Protein AF-A0A916S546-F1 (afdb_monomer)

Foldseek 3Di:
DVLLLLQLQLQLLLQLLVLLQVVAPDLPVSLVVSLVRSQVSSQVRQVVPDPVSNVNNNVSNSVNNNNNNVNNRVCNVPDSQVVSLVSVLVSVLSVLVSVQVVVVVVVVVPDDDDDDSHPCSVVVNVVSVVVSVVCPPPDPDD

Solvent-accessible surface area (backbone atoms only — not comparable to full-atom values): 7144 Å² total; per-residue (Å²): 92,69,62,16,24,52,52,4,22,45,49,4,26,51,54,2,23,53,39,11,57,69,47,68,92,40,70,67,62,23,25,55,55,12,23,55,53,5,25,52,50,0,34,63,57,3,63,89,76,37,74,67,16,21,50,47,0,22,53,33,0,32,53,17,0,42,55,9,11,54,50,12,52,64,36,60,81,76,52,49,62,63,52,54,51,53,53,50,51,53,41,53,52,50,49,52,54,48,49,50,56,50,49,54,56,31,60,77,65,71,54,94,72,88,90,78,70,81,87,46,62,69,56,55,50,50,49,52,53,53,52,48,63,64,50,67,81,57,85,88,74,134

pLDDT: mean 79.75, std 13.85, range [37.66, 95.31]

Radius of gyration: 16.4 Å; Cα contacts (8 Å, |Δi|>4): 236; chains: 1; bounding box: 40×26×44 Å

Structure (mmCIF, N/CA/C/O backbone):
data_AF-A0A916S546-F1
#
_entry.id   AF-A0A916S546-F1
#
loop_
_atom_site.group_PDB
_atom_site.id
_atom_site.type_symbol
_atom_site.label_atom_id
_atom_site.label_alt_id
_atom_site.label_comp_id
_atom_site.label_asym_id
_atom_site.label_entity_id
_atom_site.label_seq_id
_atom_site.pdbx_PDB_ins_code
_atom_site.Cartn_x
_atom_site.Cartn_y
_atom_site.Cartn_z
_atom_site.occupancy
_atom_site.B_iso_or_equiv
_atom_site.auth_seq_id
_atom_site.auth_comp_id
_atom_site.auth_asym_id
_atom_site.auth_atom_id
_atom_site.pdbx_PDB_model_num
ATOM 1 N N . MET A 1 1 ? -3.904 -1.661 15.480 1.00 68.19 1 MET A N 1
ATOM 2 C CA . MET A 1 1 ? -2.476 -1.928 15.230 1.00 68.19 1 MET A CA 1
ATOM 3 C C . MET A 1 1 ? -2.309 -2.826 14.009 1.00 68.19 1 MET A C 1
ATOM 5 O O . MET A 1 1 ? -1.987 -2.295 12.959 1.00 68.19 1 MET A O 1
ATOM 9 N N . ILE A 1 2 ? -2.673 -4.116 14.084 1.00 84.75 2 ILE A N 1
ATOM 10 C CA . ILE A 1 2 ? -2.494 -5.079 12.972 1.00 84.75 2 ILE A CA 1
ATOM 11 C C . ILE A 1 2 ? -3.167 -4.623 11.665 1.00 84.75 2 ILE A C 1
ATOM 13 O O . ILE A 1 2 ? -2.547 -4.727 10.620 1.00 84.75 2 ILE A O 1
ATOM 17 N N . VAL A 1 3 ? -4.374 -4.039 11.719 1.00 86.25 3 VAL A N 1
ATOM 18 C CA . VAL A 1 3 ? -5.117 -3.562 10.531 1.00 86.25 3 VAL A CA 1
ATOM 19 C C . VAL A 1 3 ? -4.307 -2.569 9.683 1.00 86.25 3 VAL A C 1
ATOM 21 O O . VAL A 1 3 ? -4.092 -2.818 8.499 1.00 86.25 3 VAL A O 1
ATOM 24 N N . ALA A 1 4 ? -3.808 -1.484 10.287 1.00 86.19 4 ALA A N 1
ATOM 25 C CA . ALA A 1 4 ? -3.012 -0.473 9.583 1.00 86.19 4 ALA A CA 1
ATOM 26 C C . ALA A 1 4 ? -1.709 -1.064 9.023 1.00 86.19 4 ALA A C 1
ATOM 28 O O . ALA A 1 4 ? -1.344 -0.787 7.884 1.00 86.19 4 ALA A O 1
ATOM 29 N N . MET A 1 5 ? -1.064 -1.951 9.788 1.00 92.00 5 MET A N 1
ATOM 30 C CA . MET A 1 5 ? 0.141 -2.656 9.352 1.00 92.00 5 MET A CA 1
ATOM 31 C C . MET A 1 5 ? -0.120 -3.538 8.122 1.00 92.00 5 MET A C 1
ATOM 33 O O . MET A 1 5 ? 0.590 -3.462 7.125 1.00 92.00 5 MET A O 1
ATOM 37 N N . THR A 1 6 ? -1.172 -4.360 8.164 1.00 92.12 6 THR A N 1
ATOM 38 C CA . THR A 1 6 ? -1.526 -5.263 7.060 1.00 92.12 6 THR A CA 1
ATOM 39 C C . THR A 1 6 ? -1.941 -4.507 5.804 1.00 92.12 6 THR A C 1
ATOM 41 O O . THR A 1 6 ? -1.553 -4.899 4.705 1.00 92.12 6 THR A O 1
ATOM 44 N N . LEU A 1 7 ? -2.688 -3.407 5.950 1.00 90.25 7 LEU A N 1
ATOM 45 C CA . LEU A 1 7 ? -3.097 -2.579 4.817 1.00 90.25 7 LEU A CA 1
ATOM 46 C C . LEU A 1 7 ? -1.894 -1.867 4.194 1.00 90.25 7 LEU A C 1
ATOM 48 O O . LEU A 1 7 ? -1.732 -1.921 2.975 1.00 90.25 7 LEU A O 1
ATOM 52 N N . GLY A 1 8 ? -1.028 -1.259 5.012 1.00 90.25 8 GLY A N 1
ATOM 53 C CA . GLY A 1 8 ? 0.200 -0.609 4.553 1.00 90.25 8 GLY A CA 1
ATOM 54 C C . GLY A 1 8 ? 1.127 -1.583 3.830 1.00 90.25 8 GLY A C 1
ATOM 55 O O . GLY A 1 8 ? 1.533 -1.330 2.700 1.00 90.25 8 GLY A O 1
ATOM 56 N N . MET A 1 9 ? 1.398 -2.740 4.435 1.00 94.38 9 MET A N 1
ATOM 57 C CA . MET A 1 9 ? 2.322 -3.728 3.879 1.00 94.38 9 MET A CA 1
ATOM 58 C C . MET A 1 9 ? 1.818 -4.328 2.564 1.00 94.38 9 MET A C 1
ATOM 60 O O . MET A 1 9 ? 2.548 -4.318 1.577 1.00 94.38 9 MET A O 1
ATOM 64 N N . MET A 1 10 ? 0.574 -4.820 2.514 1.00 93.81 10 MET A N 1
ATOM 65 C CA . MET A 1 10 ? 0.058 -5.471 1.302 1.00 93.81 10 MET A CA 1
ATOM 66 C C . MET A 1 10 ? -0.142 -4.485 0.151 1.00 93.81 10 MET A C 1
ATOM 68 O O . MET A 1 10 ? 0.158 -4.817 -0.993 1.00 93.81 10 MET A O 1
ATOM 72 N N . SER A 1 11 ? -0.598 -3.261 0.438 1.00 90.44 11 SER A N 1
ATOM 73 C CA . SER A 1 11 ? -0.696 -2.225 -0.596 1.00 90.44 11 SER A CA 1
ATOM 74 C C . SER A 1 11 ? 0.685 -1.798 -1.095 1.00 90.44 11 SER A C 1
ATOM 76 O O . SER A 1 11 ? 0.884 -1.714 -2.304 1.00 90.44 11 SER A O 1
ATOM 78 N N . GLY A 1 12 ? 1.654 -1.612 -0.193 1.00 92.88 12 GLY A N 1
ATOM 79 C CA . GLY A 1 12 ? 3.037 -1.301 -0.544 1.00 92.88 12 GLY A CA 1
ATOM 80 C C . GLY A 1 1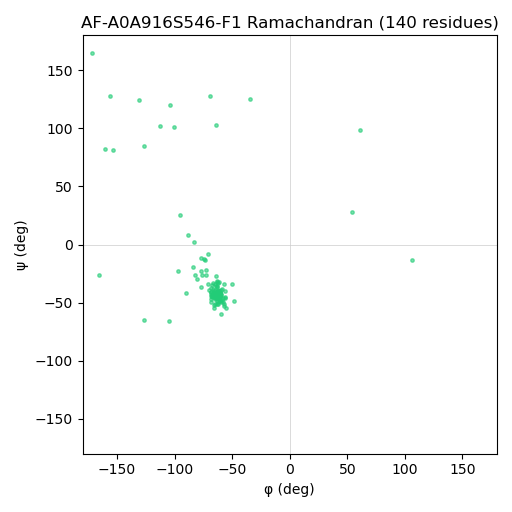2 ? 3.679 -2.383 -1.414 1.00 92.88 12 GLY A C 1
ATOM 81 O O . GLY A 1 12 ? 4.292 -2.053 -2.424 1.00 92.88 12 GLY A O 1
ATOM 82 N N . VAL A 1 13 ? 3.480 -3.667 -1.091 1.00 94.19 13 VAL A N 1
ATOM 83 C CA . VAL A 1 13 ? 4.002 -4.774 -1.909 1.00 94.19 13 VAL A CA 1
ATOM 84 C C . VAL A 1 13 ? 3.344 -4.790 -3.288 1.00 94.19 13 VAL A C 1
ATOM 86 O O . VAL A 1 13 ? 4.057 -4.865 -4.283 1.00 94.19 13 VAL A O 1
ATOM 89 N N . LEU A 1 14 ? 2.014 -4.668 -3.380 1.00 92.44 14 LEU A N 1
ATOM 90 C CA . LEU A 1 14 ? 1.323 -4.638 -4.674 1.00 92.44 14 LEU A CA 1
ATOM 91 C C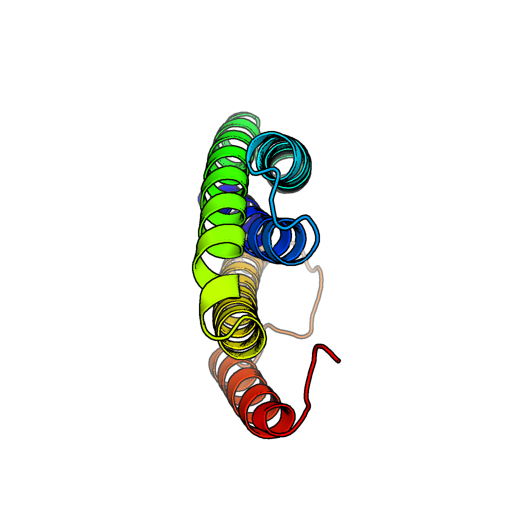 . LEU A 1 14 ? 1.776 -3.483 -5.553 1.00 92.44 14 LEU A C 1
ATOM 93 O O . LEU A 1 14 ? 2.265 -3.704 -6.658 1.00 92.44 14 LEU A O 1
ATOM 97 N N . PHE A 1 15 ? 1.604 -2.252 -5.073 1.00 90.81 15 PHE A N 1
ATOM 98 C CA . PHE A 1 15 ? 1.945 -1.080 -5.864 1.00 90.81 15 PHE A CA 1
ATOM 99 C C . PHE A 1 15 ? 3.442 -1.047 -6.152 1.00 90.81 15 PHE A C 1
ATOM 101 O O . PHE A 1 15 ? 3.821 -0.712 -7.267 1.00 90.81 15 PHE A O 1
ATOM 108 N N . GLY A 1 16 ? 4.278 -1.491 -5.209 1.00 91.56 16 GLY A N 1
ATOM 109 C CA . GLY A 1 16 ? 5.710 -1.614 -5.433 1.00 91.56 16 GLY A CA 1
ATOM 110 C C . GLY A 1 16 ? 6.065 -2.622 -6.520 1.00 91.56 16 GLY A C 1
ATOM 111 O O . GLY A 1 16 ? 6.882 -2.315 -7.382 1.00 91.56 16 GLY A O 1
ATOM 112 N N . THR A 1 17 ? 5.408 -3.786 -6.557 1.00 91.19 17 THR A N 1
ATOM 113 C CA . THR A 1 17 ? 5.623 -4.756 -7.644 1.00 91.19 17 THR A CA 1
ATOM 114 C C . THR A 1 17 ? 5.185 -4.206 -8.995 1.00 91.19 17 THR A C 1
ATOM 116 O O . THR A 1 17 ? 5.909 -4.367 -9.969 1.00 91.19 17 THR A O 1
ATOM 119 N N . VAL A 1 18 ? 4.051 -3.501 -9.062 1.00 89.75 18 VAL A N 1
ATOM 120 C CA . VAL A 1 18 ? 3.560 -2.881 -10.303 1.00 89.75 18 VAL A CA 1
ATOM 121 C C . VAL A 1 18 ? 4.526 -1.800 -10.791 1.00 89.75 18 VAL A C 1
ATOM 123 O O . VAL A 1 18 ? 4.883 -1.782 -11.963 1.00 89.75 18 VAL A O 1
ATOM 126 N N . VAL A 1 19 ? 4.995 -0.928 -9.897 1.00 88.56 19 VAL A N 1
ATOM 127 C CA . VAL A 1 19 ? 5.978 0.120 -10.213 1.00 88.56 19 VAL A CA 1
ATOM 128 C C . VAL A 1 19 ? 7.303 -0.501 -10.668 1.00 88.56 19 VAL A C 1
ATOM 130 O O . VAL A 1 19 ? 7.844 -0.081 -11.689 1.00 88.56 19 VAL A O 1
ATOM 133 N N . GLY A 1 20 ? 7.782 -1.546 -9.986 1.00 88.31 20 GLY A N 1
ATOM 134 C CA . GLY A 1 20 ? 8.992 -2.281 -10.368 1.00 88.31 20 GLY A CA 1
ATOM 135 C C . GLY A 1 20 ? 8.890 -2.985 -11.723 1.00 88.31 20 GLY A C 1
ATOM 136 O O . GLY A 1 20 ? 9.887 -3.056 -12.434 1.00 88.31 20 GLY A O 1
ATOM 137 N N . VAL A 1 21 ? 7.689 -3.430 -12.109 1.00 86.81 21 VAL A N 1
ATOM 138 C CA . VAL A 1 21 ? 7.391 -4.006 -13.434 1.00 86.81 21 VAL A CA 1
ATOM 139 C C . VAL A 1 21 ? 7.257 -2.934 -14.530 1.00 86.81 21 VAL A C 1
ATOM 141 O O . VAL A 1 21 ? 7.397 -3.217 -15.711 1.00 86.81 21 VAL A O 1
ATOM 144 N N . ILE A 1 22 ? 6.964 -1.678 -14.199 1.00 84.19 22 ILE A N 1
ATOM 145 C CA . ILE A 1 22 ? 6.824 -0.624 -15.221 1.00 84.19 22 ILE A CA 1
ATOM 146 C C . ILE A 1 22 ? 8.168 0.065 -15.488 1.00 84.19 22 ILE A C 1
ATOM 148 O O . ILE A 1 22 ? 8.506 0.354 -16.633 1.00 84.19 22 ILE A O 1
ATOM 152 N N . LEU A 1 23 ? 8.941 0.337 -14.435 1.00 81.25 23 LEU A N 1
ATOM 153 C CA . LEU A 1 23 ? 10.159 1.158 -14.471 1.00 81.25 23 LEU A CA 1
ATOM 154 C C . LEU A 1 23 ? 11.453 0.340 -14.620 1.00 81.25 23 LEU A C 1
ATOM 156 O O . LEU A 1 23 ? 12.508 0.792 -14.179 1.00 81.25 23 LEU A O 1
ATOM 160 N N . HIS A 1 24 ? 11.377 -0.860 -15.206 1.00 71.75 24 HIS A N 1
ATOM 161 C CA . HIS A 1 24 ? 12.509 -1.780 -15.380 1.00 71.75 24 HIS A CA 1
ATOM 162 C C . HIS A 1 24 ? 13.847 -1.073 -15.644 1.00 71.75 24 HIS A C 1
ATOM 164 O O . HIS A 1 24 ? 13.972 -0.313 -16.605 1.00 71.75 24 HIS A O 1
ATOM 170 N N . GLY A 1 25 ? 14.858 -1.372 -14.824 1.00 73.62 25 GLY A N 1
ATOM 171 C CA . GLY A 1 25 ? 16.228 -0.882 -15.008 1.00 73.62 25 GLY A CA 1
ATOM 172 C C . GLY A 1 25 ? 16.675 0.220 -14.044 1.00 73.62 25 GLY A C 1
ATOM 173 O O . GLY A 1 25 ? 17.878 0.445 -13.944 1.00 73.62 25 GLY A O 1
ATOM 174 N N . ASP A 1 26 ? 15.766 0.853 -13.291 1.00 82.69 26 ASP A N 1
ATOM 175 C CA . ASP A 1 26 ? 16.129 1.789 -12.215 1.00 82.69 26 ASP A CA 1
ATOM 176 C C . ASP A 1 26 ? 15.465 1.408 -10.879 1.00 82.69 26 ASP A C 1
ATOM 178 O O . ASP A 1 26 ? 14.398 1.905 -10.496 1.00 82.69 26 ASP A O 1
ATOM 182 N N . LEU A 1 27 ? 16.121 0.492 -10.153 1.00 85.75 27 LEU A N 1
ATOM 183 C CA . LEU A 1 27 ? 15.678 0.029 -8.834 1.00 85.75 27 LEU A CA 1
ATOM 184 C C . LEU A 1 27 ? 15.531 1.192 -7.845 1.00 85.75 27 LEU A C 1
ATOM 186 O O . LEU A 1 27 ? 14.633 1.170 -7.003 1.00 85.75 27 LEU A O 1
ATOM 190 N N . LEU A 1 28 ? 16.376 2.220 -7.937 1.00 87.56 28 LEU A N 1
ATOM 191 C CA . LEU A 1 28 ? 16.378 3.331 -6.990 1.00 87.56 28 LEU A CA 1
ATOM 192 C C . LEU A 1 28 ? 15.097 4.161 -7.153 1.00 87.56 28 LEU A C 1
ATOM 194 O O . LEU A 1 28 ? 14.372 4.383 -6.179 1.00 87.56 28 LEU A O 1
ATOM 198 N N . VAL A 1 29 ? 14.768 4.546 -8.389 1.00 88.31 29 VAL A N 1
ATOM 199 C CA . VAL A 1 29 ? 13.547 5.309 -8.696 1.00 88.31 29 VAL A CA 1
ATOM 200 C C . VAL A 1 29 ? 12.292 4.497 -8.371 1.00 88.31 29 VAL A C 1
ATOM 202 O O . VAL A 1 29 ? 11.385 5.011 -7.711 1.00 88.31 29 VAL A O 1
ATOM 205 N N . SER A 1 30 ? 12.266 3.216 -8.753 1.00 88.00 30 SER A N 1
ATOM 206 C CA . SER A 1 30 ? 11.173 2.295 -8.416 1.00 88.00 30 SER A CA 1
ATOM 207 C C . SER A 1 30 ? 10.945 2.219 -6.903 1.00 88.00 30 SER A C 1
ATOM 209 O O . SER A 1 30 ? 9.817 2.356 -6.422 1.00 88.00 30 SER A O 1
ATOM 211 N N . THR A 1 31 ? 12.021 2.092 -6.126 1.00 91.12 31 THR A N 1
ATOM 212 C CA . THR A 1 31 ? 11.950 1.963 -4.668 1.00 91.12 31 THR A CA 1
ATOM 213 C C . THR A 1 31 ? 11.443 3.243 -4.004 1.00 91.12 31 THR A C 1
ATOM 215 O O . THR A 1 31 ? 10.574 3.166 -3.137 1.00 91.12 31 THR A O 1
ATOM 218 N N . ILE A 1 32 ? 11.912 4.425 -4.423 1.00 93.00 32 ILE A N 1
ATOM 219 C CA . ILE A 1 32 ? 11.455 5.708 -3.858 1.00 93.00 32 ILE A CA 1
ATOM 220 C C . ILE A 1 32 ? 9.951 5.896 -4.075 1.00 93.00 32 ILE A C 1
ATOM 222 O O . ILE A 1 32 ? 9.224 6.214 -3.132 1.00 93.00 32 ILE A O 1
ATOM 226 N N . ILE A 1 33 ? 9.471 5.671 -5.302 1.00 90.81 33 ILE A N 1
ATOM 227 C CA . ILE A 1 33 ? 8.048 5.814 -5.638 1.00 90.81 33 ILE A CA 1
ATOM 228 C C . ILE A 1 33 ? 7.216 4.812 -4.830 1.00 90.81 33 ILE A C 1
ATOM 230 O O . ILE A 1 33 ? 6.199 5.174 -4.235 1.00 90.81 33 ILE A O 1
ATOM 234 N N . SER A 1 34 ? 7.682 3.567 -4.742 1.00 91.62 34 SER A N 1
ATOM 235 C CA . SER A 1 34 ? 7.000 2.495 -4.012 1.00 91.62 34 SER A CA 1
ATOM 236 C C . SER A 1 34 ? 6.918 2.764 -2.509 1.00 91.62 34 SER A C 1
ATOM 238 O O . SER A 1 34 ? 5.865 2.557 -1.903 1.00 91.62 34 SER A O 1
ATOM 240 N N . ILE A 1 35 ? 7.994 3.280 -1.902 1.00 93.62 35 ILE A N 1
ATOM 241 C CA . ILE A 1 35 ? 8.007 3.702 -0.495 1.00 93.62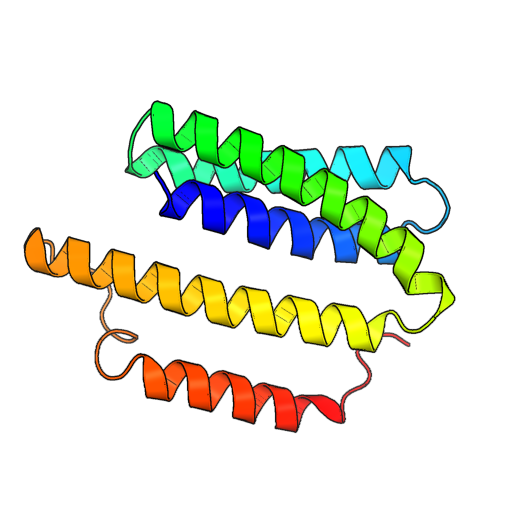 35 ILE A CA 1
ATOM 242 C C . ILE A 1 35 ? 6.992 4.818 -0.262 1.00 93.62 35 ILE A C 1
ATOM 244 O O . ILE A 1 35 ? 6.238 4.747 0.705 1.00 93.62 35 ILE A O 1
ATOM 248 N N . LEU A 1 36 ? 6.949 5.840 -1.123 1.00 92.44 36 LEU A N 1
ATOM 249 C CA . LEU A 1 36 ? 6.024 6.965 -0.956 1.00 92.44 36 LEU A CA 1
ATOM 250 C C . LEU A 1 36 ? 4.562 6.512 -1.005 1.00 92.44 36 LEU A C 1
ATOM 252 O O . LEU A 1 36 ? 3.753 6.965 -0.192 1.00 92.44 36 LEU A O 1
ATOM 256 N N . ILE A 1 37 ? 4.233 5.587 -1.910 1.00 90.44 37 ILE A N 1
ATOM 257 C CA . ILE A 1 37 ? 2.889 5.010 -2.013 1.00 90.44 37 ILE A CA 1
ATOM 258 C C . ILE A 1 37 ? 2.565 4.196 -0.755 1.00 90.44 37 ILE A C 1
ATOM 260 O O . ILE A 1 37 ? 1.548 4.447 -0.107 1.00 90.44 37 ILE A O 1
ATOM 264 N N . GLY A 1 38 ? 3.444 3.265 -0.369 1.00 89.94 38 GLY A N 1
ATOM 265 C CA . GLY A 1 38 ? 3.238 2.414 0.805 1.00 89.94 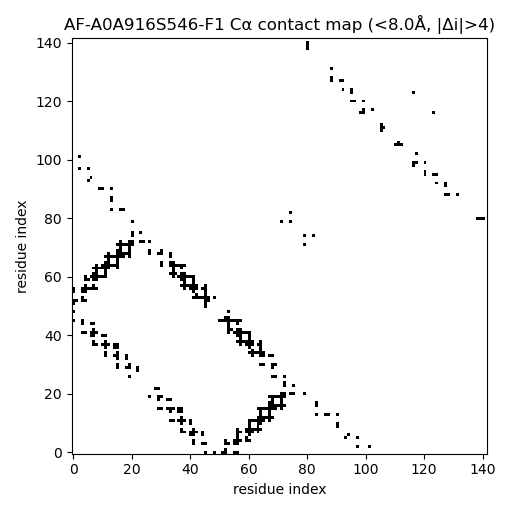38 GLY A CA 1
ATOM 266 C C . GLY A 1 38 ? 3.126 3.214 2.106 1.00 89.94 38 GLY A C 1
ATOM 267 O O . GLY A 1 38 ? 2.225 2.970 2.910 1.00 89.94 38 GLY A O 1
ATOM 268 N N . LEU A 1 39 ? 3.978 4.225 2.289 1.00 92.31 39 LEU A N 1
ATOM 269 C CA . LEU A 1 39 ? 3.953 5.119 3.445 1.00 92.31 39 LEU A CA 1
ATOM 270 C C . LEU A 1 39 ? 2.659 5.931 3.494 1.00 92.31 39 LEU A C 1
ATOM 272 O O . LEU A 1 39 ? 2.034 6.005 4.548 1.00 92.31 39 LEU A O 1
ATOM 276 N N . SER A 1 40 ? 2.220 6.493 2.365 1.00 90.69 40 SER A N 1
ATOM 277 C CA . SER A 1 40 ? 0.983 7.283 2.303 1.00 90.69 40 SER A CA 1
ATOM 278 C C . SER A 1 40 ? -0.241 6.446 2.679 1.00 90.69 40 SER A C 1
ATOM 280 O O . SER A 1 40 ? -1.075 6.881 3.473 1.00 90.69 40 SER A O 1
ATOM 282 N N . ILE A 1 41 ? -0.336 5.215 2.167 1.00 89.12 41 ILE A N 1
ATOM 283 C CA . ILE A 1 41 ? -1.449 4.311 2.477 1.00 89.12 41 ILE A CA 1
ATOM 284 C C . ILE A 1 41 ? -1.390 3.855 3.942 1.00 89.12 41 ILE A C 1
ATOM 286 O O . ILE A 1 41 ? -2.407 3.881 4.641 1.00 89.12 41 ILE A O 1
ATOM 290 N N . GLY A 1 42 ? -0.206 3.492 4.439 1.00 87.88 42 GLY A N 1
ATOM 291 C CA . GLY A 1 42 ? 0.012 3.136 5.843 1.00 87.88 42 GLY A CA 1
ATOM 292 C C . GLY A 1 42 ? -0.331 4.272 6.812 1.00 87.88 42 GLY A C 1
ATOM 293 O O . GLY A 1 42 ? -0.959 4.044 7.847 1.00 87.88 42 GLY A O 1
ATOM 294 N N . PHE A 1 43 ? -0.002 5.510 6.441 1.00 87.94 43 PHE A N 1
ATOM 295 C CA . PHE A 1 43 ? -0.333 6.704 7.208 1.00 87.94 43 PHE A CA 1
ATOM 296 C C . PHE A 1 43 ? -1.848 6.930 7.259 1.00 87.94 43 PHE A C 1
ATOM 298 O O . PHE A 1 43 ? -2.423 6.979 8.346 1.00 87.94 43 PHE A O 1
ATOM 305 N N . ILE A 1 44 ? -2.514 6.991 6.098 1.00 87.56 44 ILE A N 1
ATOM 306 C CA . ILE A 1 44 ? -3.959 7.263 5.994 1.00 87.56 44 ILE A CA 1
ATOM 307 C C . ILE A 1 44 ? -4.781 6.196 6.730 1.00 87.56 44 ILE A C 1
ATOM 309 O O . ILE A 1 44 ? -5.731 6.521 7.442 1.00 87.56 44 ILE A O 1
ATOM 313 N N . THR A 1 45 ? -4.404 4.922 6.600 1.00 85.69 45 THR A N 1
ATOM 314 C CA . THR A 1 45 ? -5.115 3.807 7.248 1.00 85.69 45 THR A CA 1
ATOM 315 C C . THR A 1 45 ? -4.890 3.734 8.761 1.00 85.69 45 THR A C 1
ATOM 317 O O . THR A 1 45 ? -5.723 3.169 9.471 1.00 85.69 45 THR A O 1
ATOM 320 N N . GLY A 1 46 ? -3.810 4.328 9.280 1.00 84.06 46 GLY A N 1
ATOM 321 C CA . GLY A 1 46 ? -3.522 4.405 10.714 1.00 84.06 46 GLY A CA 1
ATOM 322 C C . GLY A 1 46 ? -4.279 5.510 11.463 1.00 84.06 46 GLY A C 1
ATOM 323 O O . GLY A 1 46 ? -4.599 5.319 12.641 1.00 84.06 46 GLY A O 1
ATOM 324 N N . ILE A 1 47 ? -4.616 6.623 10.788 1.00 85.44 47 ILE A N 1
ATOM 325 C CA . ILE A 1 47 ? -5.297 7.803 11.369 1.00 85.44 47 ILE A CA 1
ATOM 326 C C . ILE A 1 47 ? -6.531 7.450 12.221 1.00 85.44 47 ILE A C 1
ATOM 328 O O . ILE A 1 47 ? -6.624 7.958 13.340 1.00 85.44 47 ILE A O 1
ATOM 332 N N . PRO A 1 48 ? -7.479 6.602 11.768 1.00 80.31 48 PRO A N 1
ATOM 333 C CA . PRO A 1 48 ? -8.708 6.356 12.524 1.00 80.31 48 PRO A CA 1
ATOM 334 C C . PRO A 1 48 ? -8.511 5.530 13.807 1.00 80.31 48 PRO A C 1
ATOM 336 O O . PRO A 1 48 ? -9.462 5.393 14.574 1.00 80.31 48 PRO A O 1
ATOM 339 N N . PHE A 1 49 ? -7.322 4.962 14.048 1.00 79.94 49 PHE A N 1
ATOM 340 C CA . PHE A 1 49 ? -7.075 4.069 15.183 1.00 79.94 49 PHE A CA 1
ATOM 341 C C . PHE A 1 49 ? -6.278 4.732 16.311 1.00 79.94 49 PHE A C 1
ATOM 343 O O . PHE A 1 49 ? -6.787 4.864 17.421 1.00 79.94 49 PHE A O 1
ATOM 350 N N . SER A 1 50 ? -5.012 5.087 16.070 1.00 86.81 50 SER A N 1
ATOM 351 C CA . SER A 1 50 ? -4.130 5.718 17.063 1.00 86.81 50 SER A CA 1
ATOM 352 C C . SER A 1 50 ? -2.815 6.176 16.430 1.00 86.81 50 SER A C 1
ATOM 354 O O . SER A 1 50 ? -2.433 5.697 15.364 1.00 86.81 50 SER A O 1
ATOM 356 N N . LEU A 1 51 ? -2.065 7.037 17.127 1.00 86.56 51 LEU A N 1
ATOM 357 C CA . LEU A 1 5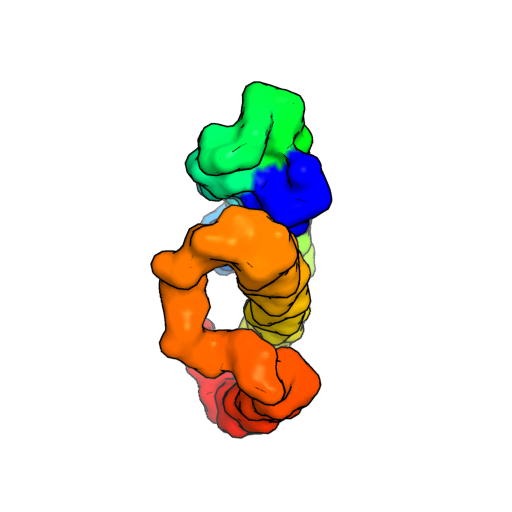1 ? -0.733 7.467 16.683 1.00 86.56 51 LEU A CA 1
ATOM 358 C C . LEU A 1 51 ? 0.237 6.281 16.518 1.00 86.56 51 LEU A C 1
ATOM 360 O O . LEU A 1 51 ? 0.990 6.224 15.552 1.00 86.56 51 LEU A O 1
ATOM 364 N N . PHE A 1 52 ? 0.169 5.290 17.414 1.00 88.44 52 PHE A N 1
ATOM 365 C CA . PHE A 1 52 ? 0.946 4.052 17.289 1.00 88.44 52 PHE A CA 1
ATOM 366 C C . PHE A 1 52 ? 0.572 3.264 16.027 1.00 88.44 52 PHE A C 1
ATOM 368 O O . PHE A 1 52 ? 1.453 2.779 15.327 1.00 88.44 52 PHE A O 1
ATOM 375 N N . ALA A 1 53 ? -0.718 3.200 15.677 1.00 88.75 53 ALA A N 1
ATOM 376 C CA . ALA A 1 53 ? -1.158 2.540 14.450 1.00 88.75 53 ALA A CA 1
ATOM 377 C C . ALA A 1 53 ? -0.678 3.267 13.182 1.00 88.75 53 ALA A C 1
ATOM 379 O O . ALA A 1 53 ? -0.397 2.605 12.187 1.00 88.75 53 ALA A O 1
ATOM 380 N N . VAL A 1 54 ? -0.561 4.600 13.219 1.00 89.25 54 VAL A N 1
ATOM 381 C CA . VAL A 1 54 ? 0.043 5.388 12.133 1.00 89.25 54 VAL A CA 1
ATOM 382 C C . VAL A 1 54 ? 1.516 5.034 11.965 1.00 89.25 54 VAL A C 1
ATOM 384 O O . VAL A 1 54 ? 1.951 4.810 10.839 1.00 89.25 54 VAL A O 1
ATOM 387 N N . ILE A 1 55 ? 2.278 4.947 13.059 1.00 92.56 55 ILE A N 1
ATOM 388 C CA . ILE A 1 55 ? 3.705 4.597 13.009 1.00 92.56 55 ILE A CA 1
ATOM 389 C C . ILE A 1 55 ? 3.884 3.184 12.441 1.00 92.56 55 ILE A C 1
ATOM 391 O O . ILE A 1 55 ? 4.602 3.017 11.457 1.00 92.56 55 ILE A O 1
ATOM 395 N N . ASP A 1 56 ? 3.176 2.189 12.981 1.00 92.12 56 ASP A N 1
ATOM 396 C CA . ASP A 1 56 ? 3.277 0.805 12.499 1.00 92.12 56 ASP A CA 1
ATOM 397 C C . ASP A 1 56 ? 2.828 0.663 11.041 1.00 92.12 56 ASP A C 1
ATOM 399 O O . ASP A 1 56 ? 3.472 -0.025 10.247 1.00 92.12 56 ASP A O 1
ATOM 403 N N . GLY A 1 57 ? 1.734 1.331 10.663 1.00 91.56 57 GLY A N 1
ATOM 404 C CA . GLY A 1 57 ? 1.239 1.358 9.288 1.00 91.56 57 GLY A CA 1
ATOM 405 C C . GLY A 1 57 ? 2.245 1.989 8.327 1.00 91.56 57 GLY A C 1
ATOM 406 O O . GLY A 1 57 ? 2.526 1.432 7.271 1.00 91.56 57 GLY A O 1
ATOM 407 N N . SER A 1 58 ? 2.844 3.116 8.708 1.00 92.31 58 SER A N 1
ATOM 408 C CA . SER A 1 58 ? 3.813 3.835 7.872 1.00 92.31 58 SER A CA 1
ATOM 409 C C . SER A 1 58 ? 5.113 3.047 7.698 1.00 92.31 58 SER A C 1
ATOM 411 O O . SER A 1 58 ? 5.612 2.927 6.581 1.00 92.31 58 SER A O 1
ATOM 413 N N . VAL A 1 59 ? 5.647 2.468 8.780 1.00 94.62 59 VAL A N 1
ATOM 414 C CA . VAL A 1 59 ? 6.879 1.660 8.745 1.00 94.62 59 VAL A CA 1
ATOM 415 C C . VAL A 1 59 ? 6.665 0.382 7.935 1.00 94.62 59 VAL A C 1
ATOM 417 O O . VAL A 1 59 ? 7.479 0.054 7.074 1.00 94.62 59 VAL A O 1
ATOM 420 N N . SER A 1 60 ? 5.550 -0.316 8.149 1.00 94.38 60 SER A N 1
ATOM 421 C CA . SER A 1 60 ? 5.228 -1.521 7.376 1.00 94.38 60 SER A CA 1
ATOM 422 C C . SER A 1 60 ? 4.932 -1.226 5.906 1.00 94.38 60 SER A C 1
ATOM 424 O O . SER A 1 60 ? 5.327 -2.010 5.046 1.00 94.38 60 SER A O 1
ATOM 426 N N . GLY A 1 61 ? 4.308 -0.087 5.596 1.00 92.69 61 GLY A N 1
ATOM 427 C CA . GLY A 1 61 ? 4.111 0.388 4.230 1.00 92.69 61 GLY A CA 1
ATOM 428 C C . GLY A 1 61 ? 5.425 0.717 3.525 1.00 92.69 61 GLY A C 1
ATOM 429 O O . GLY A 1 61 ? 5.619 0.316 2.380 1.00 92.69 61 GLY A O 1
ATOM 430 N N . LEU A 1 62 ? 6.365 1.356 4.224 1.00 94.69 62 LEU A N 1
ATOM 431 C CA . LEU A 1 62 ? 7.721 1.593 3.727 1.00 94.69 62 LEU A CA 1
ATOM 432 C C . LEU A 1 62 ? 8.452 0.271 3.441 1.00 94.69 62 LEU A C 1
ATOM 434 O O . LEU A 1 62 ? 9.017 0.097 2.362 1.00 94.69 62 LEU A O 1
ATOM 438 N N . MET A 1 63 ? 8.396 -0.688 4.373 1.00 95.31 63 MET A N 1
ATOM 439 C CA . MET A 1 63 ? 8.993 -2.018 4.188 1.00 95.31 63 MET A CA 1
ATOM 440 C C . MET A 1 63 ? 8.339 -2.785 3.032 1.00 95.31 63 MET A C 1
ATOM 442 O O . MET A 1 63 ? 9.037 -3.398 2.225 1.00 95.31 63 MET A O 1
ATOM 446 N N . GLY A 1 64 ? 7.010 -2.726 2.926 1.00 92.94 64 GLY A N 1
ATOM 447 C CA . GLY A 1 64 ? 6.247 -3.343 1.846 1.00 92.94 64 GLY A CA 1
ATOM 448 C C . GLY A 1 64 ? 6.575 -2.740 0.483 1.00 92.94 64 GLY A C 1
ATOM 449 O O . GLY A 1 64 ? 6.777 -3.484 -0.468 1.00 92.94 64 GLY A O 1
ATOM 450 N N . GLY A 1 65 ? 6.708 -1.414 0.398 1.00 92.38 65 GLY A N 1
ATOM 451 C CA . GLY A 1 65 ? 7.102 -0.708 -0.822 1.00 92.38 65 GLY A CA 1
ATOM 452 C C . GLY A 1 65 ? 8.490 -1.114 -1.320 1.00 92.38 65 GLY A C 1
ATOM 453 O O . GLY A 1 65 ? 8.648 -1.411 -2.501 1.00 92.38 65 GLY A O 1
ATOM 454 N N . MET A 1 66 ? 9.479 -1.204 -0.422 1.00 93.75 66 MET A N 1
ATOM 455 C CA . MET A 1 66 ? 10.827 -1.669 -0.782 1.00 93.75 66 MET A CA 1
ATOM 456 C C . MET A 1 66 ? 10.831 -3.116 -1.275 1.00 93.75 66 MET A C 1
ATOM 458 O O . MET A 1 66 ? 11.389 -3.409 -2.330 1.00 93.75 66 MET A O 1
ATOM 462 N N . MET A 1 67 ? 10.187 -4.022 -0.532 1.00 94.00 67 MET A N 1
ATOM 463 C CA . MET A 1 67 ? 10.104 -5.427 -0.937 1.00 94.00 67 MET A CA 1
ATOM 464 C C . MET A 1 67 ? 9.313 -5.598 -2.236 1.00 94.00 67 MET A C 1
ATOM 466 O O . MET A 1 67 ? 9.673 -6.429 -3.063 1.00 94.00 67 MET A O 1
ATOM 470 N N . GLY A 1 68 ? 8.269 -4.793 -2.444 1.00 92.06 68 GLY A N 1
ATOM 471 C CA . GLY A 1 68 ? 7.492 -4.776 -3.675 1.00 92.06 68 GLY A CA 1
ATOM 472 C C . GLY A 1 68 ? 8.330 -4.356 -4.882 1.00 92.06 68 GLY A C 1
ATOM 473 O O . GLY A 1 68 ? 8.365 -5.072 -5.876 1.00 92.06 68 GLY A O 1
ATOM 474 N N . ALA A 1 69 ? 9.050 -3.238 -4.789 1.00 91.12 69 ALA A N 1
ATOM 475 C CA . ALA A 1 69 ? 9.917 -2.758 -5.867 1.00 91.12 69 ALA A CA 1
ATOM 476 C C . ALA A 1 69 ? 10.961 -3.808 -6.281 1.00 91.12 69 ALA A C 1
ATOM 478 O O . ALA A 1 69 ? 11.120 -4.091 -7.469 1.00 91.12 69 ALA A O 1
ATOM 479 N N . MET A 1 70 ? 11.605 -4.438 -5.293 1.00 90.94 70 MET A N 1
ATOM 480 C CA . MET A 1 70 ? 12.593 -5.495 -5.515 1.00 90.94 70 MET A CA 1
ATOM 481 C C . MET A 1 70 ? 11.967 -6.749 -6.142 1.00 90.94 70 MET A C 1
ATOM 483 O O . MET A 1 70 ? 12.522 -7.314 -7.081 1.00 90.94 70 MET A O 1
ATOM 487 N N . LEU A 1 71 ? 10.786 -7.174 -5.674 1.00 90.00 71 LEU A N 1
ATOM 488 C CA . LEU A 1 71 ? 10.050 -8.283 -6.289 1.00 90.00 71 LEU A CA 1
ATOM 489 C C . LEU A 1 71 ? 9.658 -7.966 -7.734 1.00 90.00 71 LEU A C 1
ATOM 491 O 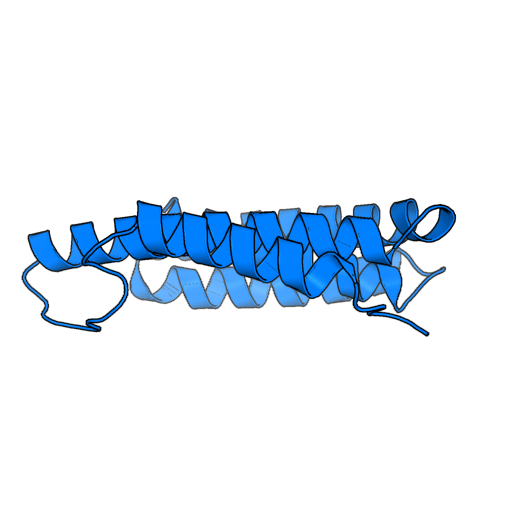O . LEU A 1 71 ? 9.784 -8.835 -8.590 1.00 90.00 71 LEU A O 1
ATOM 495 N N . GLY A 1 72 ? 9.209 -6.739 -8.008 1.00 87.81 72 GLY A N 1
ATOM 496 C CA . GLY A 1 72 ? 8.867 -6.283 -9.351 1.00 87.81 72 GLY A CA 1
ATOM 497 C C . GLY A 1 72 ? 10.048 -6.417 -10.307 1.00 87.81 72 GLY A C 1
ATOM 498 O O . GLY A 1 72 ? 9.915 -7.067 -11.334 1.00 87.81 72 GLY A O 1
ATOM 499 N N . GLU A 1 73 ? 11.220 -5.904 -9.933 1.00 84.69 73 GLU A N 1
ATOM 500 C CA . GLU A 1 73 ? 12.429 -5.992 -10.765 1.00 84.69 73 GLU A CA 1
ATOM 501 C C . GLU A 1 73 ? 12.888 -7.442 -11.008 1.00 84.69 73 GLU A C 1
ATOM 503 O O . GLU A 1 73 ? 13.268 -7.800 -12.119 1.00 84.69 73 GLU A O 1
ATOM 508 N N . MET A 1 74 ? 12.841 -8.308 -9.993 1.00 84.69 74 MET A N 1
ATOM 509 C CA . MET A 1 74 ? 13.304 -9.696 -10.142 1.00 84.69 74 MET A CA 1
ATOM 510 C C . MET A 1 74 ? 12.374 -10.546 -11.020 1.00 84.69 74 MET A C 1
ATOM 512 O O . MET A 1 74 ? 12.813 -11.462 -11.717 1.00 84.69 74 MET A O 1
ATOM 516 N N . VAL A 1 75 ? 11.070 -10.282 -10.966 1.00 81.25 75 VAL A N 1
ATOM 517 C CA . VAL A 1 75 ? 10.031 -11.106 -11.601 1.00 81.25 75 VAL A CA 1
ATOM 518 C C . VAL A 1 75 ? 9.956 -10.893 -13.110 1.00 81.25 75 VAL A C 1
ATOM 520 O O . VAL A 1 75 ? 9.556 -11.792 -13.857 1.00 81.25 75 VAL A O 1
ATOM 523 N N . THR A 1 76 ? 10.360 -9.723 -13.575 1.00 65.38 76 THR A N 1
ATOM 524 C CA . THR A 1 76 ? 10.174 -9.284 -14.961 1.00 65.38 76 THR A CA 1
ATOM 525 C C . THR A 1 76 ? 11.100 -9.986 -15.933 1.00 65.38 76 THR A C 1
ATOM 527 O O . THR A 1 76 ? 10.831 -10.032 -17.128 1.00 65.38 76 THR A O 1
ATOM 530 N N . MET A 1 77 ? 12.111 -10.667 -15.398 1.00 63.62 77 MET A N 1
ATOM 531 C CA . MET A 1 77 ? 12.982 -11.572 -16.135 1.00 63.62 77 MET A CA 1
ATOM 532 C C . MET A 1 77 ? 12.352 -12.938 -16.448 1.00 63.62 77 MET A C 1
ATOM 534 O O . MET A 1 77 ? 12.936 -13.702 -17.213 1.00 63.62 77 MET A O 1
ATOM 538 N N . SER A 1 78 ? 11.203 -13.287 -15.854 1.00 70.62 78 SER A N 1
ATOM 539 C CA . SER A 1 78 ? 10.607 -14.623 -15.998 1.00 70.62 78 SER A CA 1
ATOM 540 C C . SER A 1 78 ? 9.149 -14.601 -16.457 1.00 70.62 78 SER A C 1
ATOM 542 O O . SER A 1 78 ? 8.876 -15.093 -17.544 1.00 70.62 78 SER A O 1
ATOM 544 N N . ASN A 1 79 ? 8.216 -14.070 -15.655 1.00 78.75 79 ASN A N 1
ATOM 545 C CA . ASN A 1 79 ? 6.772 -14.057 -15.946 1.00 78.75 79 ASN A CA 1
ATOM 546 C C . ASN A 1 79 ? 6.033 -12.983 -15.106 1.00 78.75 79 ASN A C 1
ATOM 548 O O . ASN A 1 79 ? 5.431 -13.325 -14.077 1.00 78.75 79 ASN A O 1
ATOM 552 N N . PRO A 1 80 ? 6.035 -11.700 -15.519 1.00 79.19 80 PRO A N 1
ATOM 553 C CA . PRO A 1 80 ? 5.425 -10.607 -14.751 1.00 79.19 80 PRO A CA 1
ATOM 554 C C . PRO A 1 80 ? 3.922 -10.779 -14.513 1.00 79.19 80 PRO A C 1
ATOM 556 O O . PRO A 1 80 ? 3.461 -10.623 -13.379 1.00 79.19 80 PRO A O 1
ATOM 559 N N . ASP A 1 81 ? 3.162 -11.202 -15.525 1.00 81.50 81 ASP A N 1
ATOM 560 C CA . ASP A 1 81 ? 1.711 -11.376 -15.413 1.00 81.50 81 ASP A CA 1
ATOM 561 C C . ASP A 1 81 ? 1.301 -12.392 -14.346 1.00 81.50 81 ASP A C 1
ATOM 563 O O . ASP A 1 81 ? 0.360 -12.164 -13.584 1.00 81.50 81 ASP A O 1
ATOM 567 N N . THR A 1 82 ? 1.999 -13.527 -14.265 1.00 83.94 82 THR A N 1
ATOM 568 C CA . THR A 1 82 ? 1.632 -14.599 -13.326 1.00 83.94 82 THR A CA 1
ATOM 569 C C . THR A 1 82 ? 1.862 -14.163 -11.882 1.00 83.94 82 THR A C 1
ATOM 571 O O . THR A 1 82 ? 1.020 -14.415 -11.017 1.00 83.94 82 THR A O 1
ATOM 574 N N . MET A 1 83 ? 2.966 -13.466 -11.617 1.00 84.38 83 MET A N 1
ATOM 575 C CA . MET A 1 83 ? 3.267 -12.970 -10.279 1.00 84.38 83 MET A CA 1
ATOM 576 C C . MET A 1 83 ? 2.289 -11.879 -9.842 1.00 84.38 83 MET A C 1
ATOM 578 O O . MET A 1 83 ? 1.772 -11.946 -8.729 1.00 84.38 83 MET A O 1
ATOM 582 N N . LEU A 1 84 ? 1.992 -10.906 -10.713 1.00 86.62 84 LEU A N 1
ATOM 583 C CA . LEU A 1 84 ? 1.026 -9.845 -10.410 1.00 86.62 84 LEU A CA 1
ATOM 584 C C . LEU A 1 84 ? -0.362 -10.427 -10.128 1.00 86.62 84 LEU A C 1
ATOM 586 O O . LEU A 1 84 ? -1.018 -10.036 -9.161 1.00 86.62 84 LEU A O 1
ATOM 590 N N . LYS A 1 85 ? -0.789 -11.428 -10.904 1.00 84.69 85 LYS A N 1
ATOM 591 C CA . LYS A 1 85 ? -2.016 -12.188 -10.639 1.00 84.69 85 LYS A CA 1
ATOM 592 C C . LYS A 1 85 ? -1.976 -12.824 -9.236 1.00 84.69 85 LYS A C 1
ATOM 594 O O . LYS A 1 85 ? -2.870 -12.600 -8.426 1.00 84.69 85 LYS A O 1
ATOM 599 N N . ILE A 1 86 ? -0.935 -13.577 -8.890 1.00 86.00 86 ILE A N 1
ATOM 600 C CA . ILE A 1 86 ? -0.855 -14.239 -7.574 1.00 86.00 86 ILE A CA 1
ATOM 601 C C . ILE A 1 86 ? -0.838 -13.221 -6.419 1.00 86.00 86 ILE A C 1
ATOM 603 O O . ILE A 1 86 ? -1.560 -13.380 -5.432 1.00 86.00 86 ILE A O 1
ATOM 607 N N . LEU A 1 87 ? -0.055 -12.151 -6.545 1.00 88.56 87 LEU A N 1
ATOM 608 C CA . LEU A 1 87 ? 0.041 -11.090 -5.543 1.00 88.56 87 LEU A CA 1
ATOM 609 C C . LEU A 1 87 ? -1.287 -10.357 -5.334 1.00 88.56 87 LEU A C 1
ATOM 611 O O . LEU A 1 87 ? -1.681 -10.095 -4.191 1.00 88.56 87 LEU A O 1
ATOM 615 N N . THR A 1 88 ? -1.996 -10.043 -6.420 1.00 84.94 88 THR A N 1
ATOM 616 C CA . THR A 1 88 ? -3.320 -9.413 -6.343 1.00 84.94 88 THR A CA 1
ATOM 617 C C . THR A 1 88 ? -4.321 -10.331 -5.648 1.00 84.94 88 THR A C 1
ATOM 619 O O . THR A 1 88 ? -5.037 -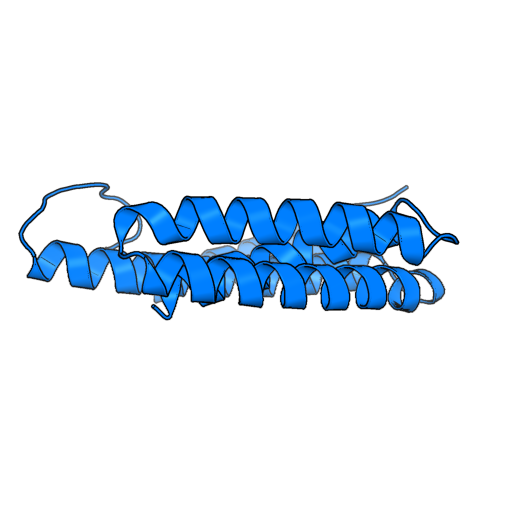9.862 -4.764 1.00 84.94 88 THR A O 1
ATOM 622 N N . LEU A 1 89 ? -4.305 -11.640 -5.927 1.00 87.00 89 LEU A N 1
ATOM 623 C CA . LEU A 1 89 ? -5.134 -12.612 -5.207 1.00 87.00 89 LEU A CA 1
ATOM 624 C C . LEU A 1 89 ? -4.853 -12.606 -3.699 1.00 87.00 89 LEU A C 1
ATOM 626 O O . LEU A 1 89 ? -5.790 -12.490 -2.906 1.00 87.00 89 LEU A O 1
ATOM 630 N N . PHE A 1 90 ? -3.583 -12.683 -3.288 1.00 87.00 90 PHE A N 1
ATOM 631 C CA . PHE A 1 90 ? -3.230 -12.671 -1.864 1.00 87.00 90 PHE A CA 1
ATOM 632 C C . PHE A 1 90 ? -3.670 -11.383 -1.173 1.00 87.00 90 PHE A C 1
ATOM 634 O O . PHE A 1 90 ? -4.202 -11.421 -0.063 1.00 87.00 90 PHE A O 1
ATOM 641 N N . THR A 1 91 ? -3.503 -10.245 -1.837 1.00 88.12 91 THR A N 1
ATOM 642 C CA . THR A 1 91 ? -3.895 -8.954 -1.269 1.00 88.12 91 THR A CA 1
ATOM 643 C C . THR A 1 91 ? -5.399 -8.827 -1.107 1.00 88.12 91 THR A C 1
ATOM 645 O O . THR A 1 91 ? -5.848 -8.394 -0.049 1.00 88.12 91 THR A O 1
ATOM 648 N N . VAL A 1 92 ? -6.190 -9.264 -2.092 1.00 86.62 92 VAL A N 1
ATOM 649 C CA . VAL A 1 92 ? -7.653 -9.253 -1.963 1.00 86.62 92 VAL A CA 1
ATOM 650 C C . VAL A 1 92 ? -8.106 -10.193 -0.842 1.00 86.62 92 VAL A C 1
ATOM 652 O O . VAL A 1 92 ? -8.946 -9.801 -0.033 1.00 86.62 92 VAL A O 1
ATOM 655 N N . MET A 1 93 ? -7.518 -11.392 -0.726 1.00 85.00 93 MET A N 1
ATOM 656 C CA . MET A 1 93 ? -7.824 -12.311 0.380 1.00 85.00 93 MET A CA 1
ATOM 657 C C . MET A 1 93 ? -7.532 -11.683 1.748 1.00 85.00 93 MET A C 1
ATOM 659 O O . MET A 1 93 ? -8.376 -11.734 2.644 1.00 85.00 93 MET A O 1
ATOM 663 N N . ILE A 1 94 ? -6.359 -11.066 1.917 1.00 88.06 94 ILE A N 1
ATOM 664 C CA . ILE A 1 94 ? -5.972 -10.435 3.184 1.00 88.06 94 ILE A CA 1
ATOM 665 C C . ILE A 1 94 ? -6.863 -9.226 3.481 1.00 88.06 94 ILE A C 1
ATOM 667 O O . ILE A 1 94 ? -7.313 -9.074 4.614 1.00 88.06 94 ILE A O 1
ATOM 671 N N . PHE A 1 95 ? -7.182 -8.399 2.485 1.00 86.38 95 PHE A N 1
ATOM 672 C CA . PHE A 1 95 ? -8.080 -7.257 2.670 1.00 86.38 95 PHE A CA 1
ATOM 673 C C . PHE A 1 95 ? -9.476 -7.702 3.099 1.00 86.38 95 PHE A C 1
ATOM 675 O O . PHE A 1 95 ? -10.032 -7.103 4.013 1.00 86.38 95 PHE A O 1
ATOM 682 N N . MET A 1 96 ? -10.007 -8.795 2.541 1.00 83.38 96 MET A N 1
ATOM 683 C CA . MET A 1 96 ? -11.275 -9.365 3.009 1.00 83.38 96 MET A CA 1
ATOM 684 C C . MET A 1 96 ? -11.217 -9.807 4.475 1.00 83.38 96 MET A C 1
ATOM 686 O O . MET A 1 96 ? -12.140 -9.509 5.233 1.00 83.38 96 MET A O 1
ATOM 690 N N . LEU A 1 97 ? -10.140 -10.480 4.897 1.00 84.88 97 LEU A N 1
ATOM 691 C CA . LEU A 1 97 ? -9.959 -10.881 6.299 1.00 84.88 97 LEU A CA 1
ATOM 692 C C . LEU A 1 97 ? -9.882 -9.663 7.230 1.00 84.88 97 LEU A C 1
ATOM 694 O O . LEU A 1 97 ? -10.506 -9.647 8.290 1.00 84.88 97 LEU A O 1
ATOM 698 N N . VAL A 1 98 ? -9.162 -8.621 6.813 1.00 87.06 98 VAL A N 1
ATOM 699 C CA . VAL A 1 98 ? -9.043 -7.364 7.560 1.00 87.06 98 VAL A CA 1
ATOM 700 C C . VAL A 1 98 ? -10.391 -6.647 7.661 1.00 87.06 98 VAL A C 1
ATOM 702 O O . VAL A 1 98 ? -10.743 -6.167 8.741 1.00 87.06 98 VAL A O 1
ATOM 705 N N . SER A 1 99 ? -11.168 -6.592 6.575 1.00 82.50 99 SER A N 1
ATOM 706 C CA . SER A 1 99 ? -12.521 -6.030 6.580 1.00 82.50 99 SER A CA 1
ATOM 707 C C . SER A 1 99 ? -13.435 -6.792 7.536 1.00 82.50 99 SER A C 1
ATOM 709 O O . SER A 1 99 ? -14.102 -6.161 8.350 1.00 82.50 99 SER A O 1
ATOM 711 N N . TYR A 1 100 ? -13.406 -8.126 7.514 1.00 83.12 100 TYR A N 1
ATOM 712 C CA . TYR A 1 100 ? -14.197 -8.961 8.419 1.00 83.12 100 TYR A CA 1
ATOM 713 C C . TYR A 1 100 ? -13.854 -8.724 9.899 1.00 83.12 100 TYR A C 1
ATOM 715 O O . TYR A 1 100 ? -14.744 -8.496 10.719 1.00 83.12 100 TYR A O 1
ATOM 723 N N . GLU A 1 101 ? -12.565 -8.709 10.250 1.00 82.44 101 GLU A N 1
ATOM 724 C CA . GLU A 1 101 ? -12.120 -8.421 11.621 1.00 82.44 101 GLU A CA 1
ATOM 725 C C . GLU A 1 101 ? -12.498 -7.000 12.064 1.00 82.44 101 GLU A C 1
ATOM 727 O O . GLU A 1 101 ? -12.866 -6.767 13.219 1.00 82.44 101 GLU A O 1
ATOM 732 N N . THR A 1 102 ? -12.441 -6.037 11.142 1.00 81.00 102 THR A N 1
ATOM 733 C CA . THR A 1 102 ? -12.834 -4.649 11.412 1.00 81.00 102 THR A CA 1
ATOM 734 C C . THR A 1 102 ? -14.341 -4.537 11.642 1.00 81.00 102 THR A C 1
ATOM 736 O O . THR A 1 102 ? -14.761 -3.876 12.590 1.00 81.00 102 THR A O 1
ATOM 739 N N . GLU A 1 103 ? -15.157 -5.222 10.835 1.00 73.75 103 GLU A N 1
ATOM 740 C CA . GLU A 1 103 ? -16.613 -5.285 10.999 1.00 73.75 103 GLU A CA 1
ATOM 741 C C . GLU A 1 103 ? -17.011 -5.939 12.324 1.00 73.75 103 GLU A C 1
ATOM 743 O O . GLU A 1 103 ? -17.852 -5.394 13.038 1.00 73.75 103 GLU A O 1
ATOM 748 N N . LYS A 1 104 ? -16.383 -7.061 12.699 1.00 76.38 104 LYS A N 1
ATOM 749 C CA . LYS A 1 104 ? -16.651 -7.739 13.975 1.00 76.38 104 LYS A CA 1
ATOM 750 C C . LYS A 1 104 ? -16.395 -6.808 15.163 1.00 76.38 104 LYS A C 1
ATOM 752 O O . LYS A 1 104 ? -17.250 -6.669 16.037 1.00 76.38 104 LYS A O 1
ATOM 757 N N . LYS A 1 105 ? -15.264 -6.095 15.147 1.00 73.94 105 LYS A N 1
ATOM 758 C CA . LYS A 1 105 ? -14.936 -5.093 16.172 1.00 73.94 105 LYS A CA 1
ATOM 759 C C . LYS A 1 105 ? -15.900 -3.904 16.169 1.00 73.94 105 LYS A C 1
ATOM 761 O O . LYS A 1 105 ? -16.192 -3.365 17.232 1.00 73.94 105 LYS A O 1
ATOM 766 N N . LEU A 1 106 ? -16.421 -3.496 15.007 1.00 70.94 106 LEU A N 1
ATOM 767 C CA . LEU A 1 106 ? -17.439 -2.441 14.908 1.00 70.94 106 LEU A CA 1
ATOM 768 C C . LEU A 1 106 ? -18.803 -2.876 15.462 1.00 70.94 106 LEU A C 1
ATOM 770 O O . LEU A 1 106 ? -19.483 -2.070 16.101 1.00 70.94 106 LEU A O 1
ATOM 774 N N . GLN A 1 107 ? -19.201 -4.129 15.220 1.00 66.81 107 GLN A N 1
ATOM 775 C CA . GLN A 1 107 ? -20.451 -4.699 15.729 1.00 66.81 107 GLN A CA 1
ATOM 776 C C . GLN A 1 107 ? -20.425 -4.825 17.253 1.00 66.81 107 GLN A C 1
ATOM 778 O O . GLN A 1 107 ? -21.379 -4.412 17.909 1.00 66.81 107 GLN A O 1
ATOM 783 N N . GLU A 1 108 ? -19.311 -5.294 17.820 1.00 64.00 108 GLU A N 1
ATOM 784 C CA . GLU A 1 108 ? -19.086 -5.301 19.272 1.00 64.00 108 GLU A CA 1
ATOM 785 C C . GLU A 1 108 ? -19.084 -3.874 19.860 1.00 64.00 108 GLU A C 1
ATOM 787 O O . GLU A 1 108 ? -19.556 -3.660 20.974 1.00 64.00 108 GLU A O 1
ATOM 792 N N . ALA A 1 109 ? -18.633 -2.875 19.089 1.00 62.66 109 ALA A N 1
ATOM 793 C CA . ALA A 1 109 ? -18.602 -1.461 19.479 1.00 62.66 109 ALA A CA 1
ATOM 794 C C . ALA A 1 109 ? -19.895 -0.664 19.167 1.00 62.66 109 ALA A C 1
ATOM 796 O O . ALA A 1 109 ? -19.915 0.558 19.325 1.00 62.66 109 ALA A O 1
ATOM 797 N N . ASN A 1 110 ? -20.978 -1.326 18.737 1.00 54.84 110 ASN A N 1
ATOM 798 C CA . ASN A 1 110 ? -22.318 -0.755 18.518 1.00 54.84 110 ASN A CA 1
ATOM 799 C C . ASN A 1 110 ? -22.384 0.477 17.577 1.00 54.84 110 ASN A C 1
ATOM 801 O O . ASN A 1 110 ? -23.291 1.307 17.678 1.00 54.84 110 ASN A O 1
ATOM 805 N N . LYS A 1 111 ? -21.448 0.606 16.625 1.00 52.06 111 LYS A N 1
ATOM 806 C CA . LYS A 1 111 ? -21.522 1.596 15.534 1.00 52.06 111 LYS A CA 1
ATOM 807 C C . LYS A 1 111 ? -22.015 0.911 14.259 1.00 52.06 111 LYS A C 1
ATOM 809 O O . LYS A 1 111 ? -21.256 0.239 13.569 1.00 52.06 111 LYS A O 1
ATOM 814 N N . LYS A 1 112 ? -23.301 1.092 13.935 1.00 47.66 112 LYS A N 1
ATOM 815 C CA . LYS A 1 112 ? -23.899 0.659 12.660 1.00 47.66 112 LYS A CA 1
ATOM 816 C C . LYS A 1 112 ? -23.249 1.425 11.500 1.00 47.66 112 LYS A C 1
ATOM 818 O O . LYS A 1 112 ? -23.584 2.583 11.272 1.00 47.66 112 LYS A O 1
ATOM 823 N N . GLY A 1 113 ? -22.343 0.786 10.768 1.00 50.59 113 GLY A N 1
ATOM 824 C CA . GLY A 1 113 ? -21.723 1.360 9.576 1.00 50.59 113 GLY A CA 1
ATOM 825 C C . GLY A 1 113 ? -21.194 0.289 8.625 1.00 50.59 113 GLY A C 1
ATOM 826 O O . GLY A 1 113 ? -20.442 -0.577 9.050 1.00 50.59 113 GLY A O 1
ATOM 827 N N . PHE A 1 114 ? -21.607 0.411 7.357 1.00 43.00 114 PHE A N 1
ATOM 828 C CA . PHE A 1 114 ? -21.250 -0.365 6.158 1.00 43.00 114 PHE A CA 1
ATOM 829 C C . PHE A 1 114 ? -21.582 -1.866 6.166 1.00 43.00 114 PHE A C 1
ATOM 831 O O . PHE A 1 114 ? -20.871 -2.709 6.692 1.00 43.00 114 PHE A O 1
ATOM 838 N N . PHE A 1 115 ? -22.712 -2.189 5.537 1.00 49.09 115 PHE A N 1
ATOM 839 C CA . PHE A 1 115 ? -23.359 -3.494 5.546 1.00 49.09 115 PHE A CA 1
ATOM 840 C C . PHE A 1 115 ? -23.290 -4.096 4.137 1.00 49.09 115 PHE A C 1
ATOM 842 O O . PHE A 1 115 ? -24.073 -3.664 3.305 1.00 49.09 115 PHE A O 1
ATOM 849 N N . PHE A 1 116 ? -22.377 -5.041 3.855 1.00 45.31 116 PHE A N 1
ATOM 850 C CA . PHE A 1 116 ? -22.555 -6.046 2.777 1.00 45.31 116 PHE A CA 1
ATOM 851 C C . PHE A 1 116 ? -21.567 -7.239 2.832 1.00 45.31 116 PHE A C 1
ATOM 853 O O . PHE A 1 116 ? -21.934 -8.326 2.395 1.00 45.31 116 PHE A O 1
ATOM 860 N N . ILE A 1 117 ? -20.366 -7.107 3.414 1.00 48.78 117 ILE A N 1
ATOM 861 C CA . ILE A 1 117 ? -19.365 -8.204 3.492 1.00 48.78 117 ILE A CA 1
ATOM 862 C C . ILE A 1 117 ? -19.595 -9.156 4.686 1.00 48.78 117 ILE A C 1
ATOM 864 O O . ILE A 1 117 ? -19.193 -10.319 4.658 1.00 48.78 117 ILE A O 1
ATOM 868 N N . SER A 1 118 ? -20.349 -8.704 5.686 1.00 49.44 118 SER A N 1
ATOM 869 C CA . SER A 1 118 ? -20.483 -9.358 6.993 1.00 49.44 118 SER A CA 1
ATOM 870 C C . SER A 1 118 ? -21.127 -10.750 7.018 1.00 49.44 118 SER A C 1
ATOM 872 O O . SER A 1 118 ? -20.863 -11.533 7.927 1.00 49.44 118 SER A O 1
ATOM 874 N N . LYS A 1 119 ? -22.001 -11.098 6.063 1.00 56.97 119 LYS A N 1
ATOM 875 C CA . LYS A 1 119 ? -22.896 -12.253 6.261 1.00 56.97 119 LYS A CA 1
ATOM 876 C C . LYS A 1 119 ? -22.257 -13.615 5.957 1.00 56.97 119 LYS A C 1
ATOM 878 O O . LYS A 1 119 ? -22.686 -14.595 6.557 1.00 56.97 119 LYS A O 1
ATOM 883 N N . TYR A 1 120 ? -21.237 -13.687 5.088 1.00 60.94 120 TYR A N 1
ATOM 884 C CA . TYR A 1 120 ? -20.539 -14.942 4.752 1.00 60.94 120 TYR A CA 1
ATOM 885 C C . TYR A 1 120 ? -19.072 -14.721 4.290 1.00 60.94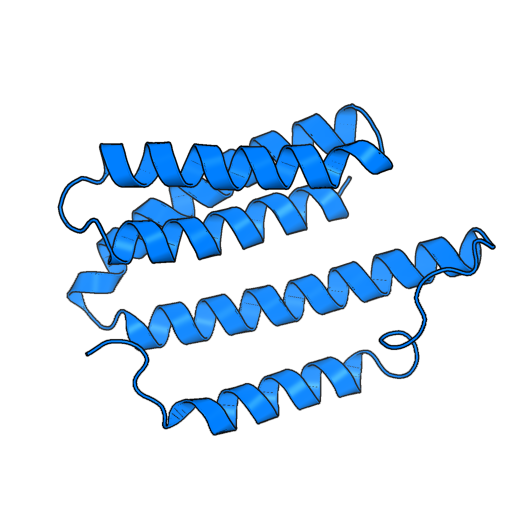 120 TYR A C 1
ATOM 887 O O . TYR A 1 120 ? -18.794 -14.770 3.089 1.00 60.94 120 TYR A O 1
ATOM 895 N N . PRO A 1 121 ? -18.102 -14.538 5.208 1.00 62.00 121 PRO A N 1
ATOM 896 C CA . PRO A 1 121 ? -16.702 -14.233 4.861 1.00 62.00 121 PRO A CA 1
ATOM 897 C C . PRO A 1 121 ? -16.000 -15.345 4.058 1.00 62.00 121 PRO A C 1
ATOM 899 O O . PRO A 1 121 ? -15.177 -15.081 3.186 1.00 62.00 121 PRO A O 1
ATOM 902 N N . TYR A 1 122 ? -16.352 -16.613 4.288 1.00 65.19 122 TYR A N 1
ATOM 903 C CA . TYR A 1 122 ? -15.807 -17.732 3.507 1.00 65.19 122 TYR A CA 1
ATOM 904 C C . TYR A 1 122 ? -16.368 -17.786 2.079 1.00 65.19 122 TYR A C 1
ATOM 906 O O . TYR A 1 122 ? -15.698 -18.258 1.164 1.00 65.19 122 TYR A O 1
ATOM 914 N N . LEU A 1 123 ? -17.577 -17.260 1.871 1.00 63.25 123 LEU A N 1
ATOM 915 C CA . LEU A 1 123 ? -18.233 -17.198 0.565 1.00 63.25 123 LEU A CA 1
ATOM 916 C C . LEU A 1 123 ? -17.645 -16.066 -0.284 1.00 63.25 123 LEU A C 1
ATOM 918 O O . LEU A 1 123 ? -17.438 -16.264 -1.476 1.00 63.25 123 LEU A O 1
ATOM 922 N N . SER A 1 124 ? -17.285 -14.923 0.317 1.00 60.22 124 SER A N 1
ATOM 923 C CA . SER A 1 124 ? -16.567 -13.853 -0.393 1.00 60.22 124 SER A CA 1
ATOM 924 C C . SER A 1 124 ? -15.153 -14.282 -0.803 1.00 60.22 124 SER A C 1
ATOM 926 O O . SER A 1 124 ? -14.729 -14.000 -1.926 1.00 60.22 124 SER A O 1
ATOM 928 N N . LEU A 1 125 ? -14.448 -15.038 0.048 1.00 64.94 125 LEU A N 1
ATOM 929 C CA . LEU A 1 125 ? -13.164 -15.652 -0.309 1.00 64.94 125 LEU A CA 1
ATOM 930 C C . LEU A 1 125 ? -13.321 -16.653 -1.462 1.00 64.94 125 LEU A C 1
ATOM 932 O O . LEU A 1 125 ? -12.564 -16.594 -2.430 1.00 64.94 125 LEU A O 1
ATOM 936 N N . PHE A 1 126 ? -14.338 -17.517 -1.407 1.00 70.25 126 PHE A N 1
ATOM 937 C CA . PHE A 1 126 ? -14.630 -18.473 -2.477 1.00 70.25 126 PHE A CA 1
ATOM 938 C C . PHE A 1 126 ? -14.947 -17.773 -3.809 1.00 70.25 126 PHE A C 1
ATOM 940 O O . PHE A 1 126 ? -14.391 -18.140 -4.840 1.00 70.25 126 PHE A O 1
ATOM 947 N N . ILE A 1 127 ? -15.762 -16.712 -3.793 1.00 71.62 127 ILE A N 1
ATOM 948 C CA . ILE A 1 127 ? -16.087 -15.906 -4.983 1.00 71.62 127 ILE A CA 1
ATOM 949 C C . ILE A 1 127 ? -14.833 -15.256 -5.573 1.00 71.62 127 ILE A C 1
ATOM 951 O O . ILE A 1 127 ? -14.667 -15.254 -6.789 1.00 71.62 127 ILE A O 1
ATOM 955 N N . THR A 1 128 ? -13.931 -14.748 -4.734 1.00 69.31 128 THR A N 1
ATOM 956 C CA . THR A 1 128 ? -12.679 -14.129 -5.197 1.00 69.31 128 THR A CA 1
ATOM 957 C C . THR A 1 128 ? -11.772 -15.149 -5.885 1.00 69.31 128 THR A C 1
ATOM 959 O O . THR A 1 128 ? -11.213 -14.864 -6.941 1.00 69.31 128 THR A O 1
ATOM 962 N N . ILE A 1 129 ? -11.671 -16.362 -5.331 1.00 72.31 129 ILE A N 1
ATOM 963 C CA . ILE A 1 129 ? -10.900 -17.465 -5.922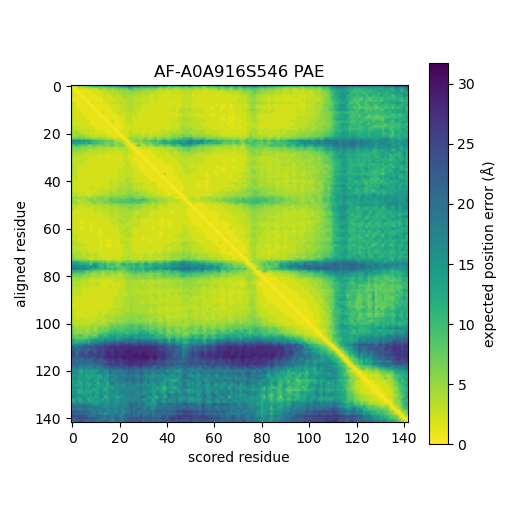 1.00 72.31 129 ILE A CA 1
ATOM 964 C C . ILE A 1 129 ? -11.510 -17.893 -7.262 1.00 72.31 129 ILE A C 1
ATOM 966 O O . ILE A 1 129 ? -10.783 -18.065 -8.239 1.00 72.31 129 ILE A O 1
ATOM 970 N N . VAL A 1 130 ? -12.839 -18.023 -7.336 1.00 73.88 130 VAL A N 1
ATOM 971 C CA . VAL A 1 130 ? -13.551 -18.376 -8.575 1.00 73.88 130 VAL A CA 1
ATOM 972 C C . VAL A 1 130 ? -13.392 -17.284 -9.636 1.00 73.88 130 VAL A C 1
ATOM 974 O O . VAL A 1 130 ? -13.078 -17.594 -10.783 1.00 73.88 130 VAL A O 1
ATOM 977 N N . PHE A 1 131 ? -13.543 -16.011 -9.261 1.00 73.94 131 PHE A N 1
ATOM 978 C CA . PHE A 1 131 ? -13.339 -14.869 -10.155 1.00 73.94 131 PHE A CA 1
ATOM 979 C C . PHE A 1 131 ? -11.913 -14.835 -10.709 1.00 73.94 131 PHE A C 1
ATOM 981 O O . PHE A 1 131 ? -11.709 -14.646 -11.905 1.00 73.94 131 PHE A O 1
ATOM 988 N N . PHE A 1 132 ? -10.922 -15.095 -9.860 1.00 67.25 132 PHE A N 1
ATOM 989 C CA . PHE A 1 132 ? -9.528 -15.161 -10.272 1.00 67.25 132 PHE A CA 1
ATOM 990 C C . PHE A 1 132 ? -9.240 -16.334 -11.217 1.00 67.25 132 PHE A C 1
ATOM 992 O O . PHE A 1 132 ? -8.524 -16.177 -12.205 1.00 67.25 132 PHE A O 1
ATOM 999 N N . PHE A 1 133 ? -9.837 -17.501 -10.960 1.00 67.56 133 PHE A N 1
ATOM 1000 C CA . PHE A 1 133 ? -9.735 -18.651 -11.860 1.00 67.56 133 PHE A CA 1
ATOM 1001 C C . PHE A 1 133 ? -10.356 -18.350 -13.231 1.00 67.56 133 PHE A C 1
ATOM 1003 O O . PHE A 1 133 ? -9.842 -18.804 -14.251 1.00 67.56 133 PHE A O 1
ATOM 1010 N N . LEU A 1 134 ? -11.413 -17.531 -13.259 1.00 65.12 134 LEU A N 1
ATOM 1011 C CA . LEU A 1 134 ? -12.028 -17.017 -14.482 1.00 65.12 134 LEU A CA 1
ATOM 1012 C C . LEU A 1 134 ? -11.103 -16.035 -15.227 1.00 65.12 134 LEU A C 1
ATOM 1014 O O . LEU A 1 134 ? -10.992 -16.095 -16.449 1.00 65.12 134 LEU A O 1
ATOM 1018 N N . LEU A 1 135 ? -10.405 -15.161 -14.491 1.00 64.06 135 LEU A N 1
ATOM 1019 C CA . LEU A 1 135 ? -9.478 -14.162 -15.040 1.00 64.06 135 LEU A CA 1
ATOM 1020 C C . LEU A 1 135 ? -8.144 -14.751 -15.521 1.00 64.06 135 LEU A C 1
ATOM 1022 O O . LEU A 1 135 ? -7.382 -14.069 -16.208 1.00 64.06 135 LEU A O 1
ATOM 1026 N N . LYS A 1 136 ? -7.844 -16.013 -15.183 1.00 59.56 136 LYS A N 1
ATOM 1027 C CA . LYS A 1 136 ? -6.621 -16.717 -15.601 1.00 59.56 136 LYS A CA 1
ATOM 1028 C C . LYS A 1 136 ? -6.382 -16.618 -17.115 1.00 59.56 136 LYS A C 1
ATOM 1030 O O . LYS A 1 136 ? -5.229 -16.496 -17.519 1.00 59.56 136 LYS A O 1
ATOM 1035 N N . ASN A 1 137 ? -7.455 -16.595 -17.908 1.00 57.81 137 ASN A N 1
ATOM 1036 C CA . ASN A 1 137 ? -7.423 -16.560 -19.373 1.00 57.81 137 ASN A CA 1
ATOM 1037 C C . ASN A 1 137 ? -7.243 -15.158 -19.986 1.00 57.81 137 ASN A C 1
ATOM 1039 O O . ASN A 1 137 ? -7.275 -15.036 -21.206 1.00 57.81 137 ASN A O 1
ATOM 1043 N N . VAL A 1 138 ? -7.082 -14.105 -19.179 1.00 58.81 138 VAL A N 1
ATOM 1044 C CA . VAL A 1 138 ? -6.904 -12.728 -19.665 1.00 58.81 138 VAL A CA 1
ATOM 1045 C C . VAL A 1 138 ? -5.430 -12.338 -19.538 1.00 58.81 138 VAL A C 1
ATOM 1047 O O . VAL A 1 138 ? -4.876 -12.376 -18.436 1.00 58.81 138 VAL A O 1
ATOM 1050 N N . GLU A 1 139 ? -4.774 -12.009 -20.651 1.00 54.28 139 GLU A N 1
ATOM 1051 C CA . GLU A 1 139 ? -3.443 -11.379 -20.659 1.00 54.28 139 GLU A CA 1
ATOM 1052 C C . GLU A 1 139 ? -3.571 -9.946 -20.122 1.00 54.28 139 GLU A C 1
ATOM 1054 O O . GLU A 1 139 ? -4.466 -9.210 -20.539 1.00 54.28 139 GLU A O 1
ATOM 1059 N N . ILE A 1 140 ? -2.754 -9.583 -19.126 1.00 57.78 140 ILE A N 1
ATOM 1060 C CA . ILE A 1 140 ? -2.860 -8.293 -18.420 1.00 57.78 140 ILE A CA 1
ATOM 1061 C C . ILE A 1 140 ? -1.868 -7.278 -19.008 1.00 57.78 140 ILE A C 1
ATOM 1063 O O . ILE A 1 140 ? -2.104 -6.074 -18.908 1.00 57.78 140 ILE A O 1
ATOM 1067 N N . ILE A 1 141 ? -0.800 -7.747 -19.658 1.00 52.38 141 ILE A N 1
ATOM 1068 C CA . ILE A 1 141 ? 0.245 -6.922 -20.261 1.00 52.38 141 ILE A CA 1
ATOM 1069 C C . ILE A 1 141 ? 0.490 -7.409 -21.703 1.00 52.38 141 ILE A C 1
ATOM 1071 O O . ILE A 1 141 ? 0.735 -8.595 -21.916 1.00 52.38 141 ILE A O 1
ATOM 1075 N N . GLN A 1 142 ? 0.376 -6.494 -22.676 1.00 37.66 142 GLN A N 1
ATOM 1076 C CA . GLN A 1 142 ? 0.831 -6.658 -24.069 1.00 37.66 142 GLN A CA 1
ATOM 1077 C C . GLN A 1 142 ? 2.234 -6.081 -24.238 1.00 37.66 142 GLN A C 1
ATOM 1079 O O . GLN A 1 142 ? 2.499 -5.026 -23.614 1.00 37.66 142 GLN A O 1
#

Secondary structure (DSSP, 8-state):
-HHHHHHHHHHHHHHHHHHHHHSTT-HHHHHHHHHHHHHHHHHHHHTTT-HHHHHHHHHHHHHHHHHHHHHHHHHTTT-HHHHHHHHHHHHHHHHHHHHHHHHHHHHHTT-----SSTT-HHHHHHHHHHHHHHHTTS----

Mean predicted aligned error: 8.77 Å

Sequence (142 aa):
MIVAMTLGMMSGVLFGTVVGVILHGDLLVSTIISILIGLSIGFITGIPFSLFAVIDGSVSGLMGGMMGAMLGEMVTMSNPDTMLKILTLFTVMIFMLVSYETEKKLQEANKKGFFFISKYPYLSLFITIVFFFLLKNVEIIQ

Organism: NCBI:txid1274357